Protein AF-A0A2T2UNP4-F1 (afdb_monomer)

Structure (mmCIF, N/CA/C/O backbone):
data_AF-A0A2T2UNP4-F1
#
_entry.id   AF-A0A2T2UNP4-F1
#
loop_
_atom_site.group_PDB
_atom_site.id
_atom_site.type_symbol
_atom_site.label_atom_id
_atom_site.label_alt_id
_atom_site.label_comp_id
_atom_site.label_asym_id
_atom_site.label_entity_id
_atom_site.label_seq_id
_atom_site.pdbx_PDB_ins_code
_atom_site.Cartn_x
_atom_site.Cartn_y
_atom_site.Cartn_z
_atom_site.occupancy
_atom_site.B_iso_or_equiv
_atom_site.auth_seq_id
_atom_site.auth_comp_id
_atom_site.auth_asym_id
_atom_site.auth_atom_id
_atom_site.pdbx_PDB_model_num
ATOM 1 N N . MET A 1 1 ? 15.983 29.398 -7.353 1.00 42.09 1 MET A N 1
ATOM 2 C CA . MET A 1 1 ? 15.233 28.258 -7.905 1.00 42.09 1 MET A CA 1
ATOM 3 C C . MET A 1 1 ? 13.898 28.289 -7.201 1.00 42.09 1 MET A C 1
ATOM 5 O O . MET A 1 1 ? 13.851 28.019 -6.011 1.00 42.09 1 MET A O 1
ATOM 9 N N . THR A 1 2 ? 12.898 28.862 -7.862 1.00 45.59 2 THR A N 1
ATOM 10 C CA . THR A 1 2 ? 11.524 28.945 -7.363 1.00 45.59 2 THR A CA 1
ATOM 11 C C . THR A 1 2 ? 10.971 27.531 -7.305 1.00 45.59 2 THR A C 1
ATOM 13 O O . THR A 1 2 ? 10.959 26.856 -8.325 1.00 45.59 2 THR A O 1
ATOM 16 N N . ASP A 1 3 ? 10.604 27.090 -6.110 1.00 56.38 3 ASP A N 1
ATOM 17 C CA . ASP A 1 3 ? 9.925 25.819 -5.860 1.00 56.38 3 ASP A CA 1
ATOM 18 C C . ASP A 1 3 ? 8.554 25.908 -6.557 1.00 56.38 3 ASP A C 1
ATOM 20 O O . ASP A 1 3 ? 7.680 26.643 -6.083 1.00 56.38 3 ASP A O 1
ATOM 24 N N . SER A 1 4 ? 8.401 25.304 -7.745 1.00 72.38 4 SER A N 1
ATOM 25 C CA . SER A 1 4 ? 7.122 25.340 -8.465 1.00 72.38 4 SER A CA 1
ATOM 26 C C . SER A 1 4 ? 6.120 24.463 -7.716 1.00 72.38 4 SER A C 1
ATOM 28 O O . SER A 1 4 ? 6.476 23.423 -7.162 1.00 72.38 4 SER A O 1
ATOM 30 N N . VAL A 1 5 ? 4.850 24.870 -7.658 1.00 78.50 5 VAL A N 1
ATOM 31 C CA . VAL A 1 5 ? 3.792 24.082 -6.996 1.00 78.50 5 VAL A CA 1
ATOM 32 C C . VAL A 1 5 ? 3.674 22.685 -7.622 1.00 78.50 5 VAL A C 1
ATOM 34 O O .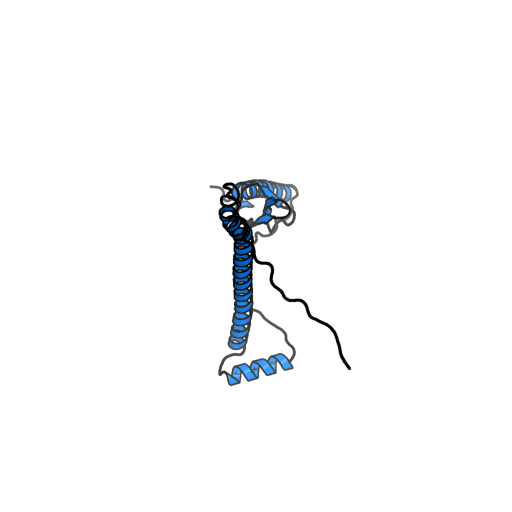 VAL A 1 5 ? 3.383 21.717 -6.910 1.00 78.50 5 VAL A O 1
ATOM 37 N N . ASP A 1 6 ? 3.983 22.597 -8.913 1.00 80.81 6 ASP A N 1
ATOM 38 C CA . ASP A 1 6 ? 3.915 21.420 -9.777 1.00 80.81 6 ASP A CA 1
ATOM 39 C C . ASP A 1 6 ? 4.920 20.335 -9.359 1.00 80.81 6 ASP A C 1
ATOM 41 O O . ASP A 1 6 ? 4.592 19.148 -9.364 1.00 80.81 6 ASP A O 1
ATOM 45 N N . ASP A 1 7 ? 6.105 20.731 -8.874 1.00 83.50 7 ASP A N 1
ATOM 46 C CA . ASP A 1 7 ? 7.200 19.820 -8.495 1.00 83.50 7 ASP A CA 1
ATOM 47 C C . ASP A 1 7 ? 6.833 18.898 -7.318 1.00 83.50 7 ASP A C 1
ATOM 49 O O . ASP A 1 7 ? 7.512 17.910 -7.024 1.00 83.50 7 ASP A O 1
ATOM 53 N N . ARG A 1 8 ? 5.740 19.210 -6.611 1.00 85.00 8 ARG A N 1
ATOM 54 C CA . ARG A 1 8 ? 5.248 18.419 -5.478 1.00 85.00 8 ARG A CA 1
ATOM 55 C C . ARG A 1 8 ? 4.388 17.232 -5.900 1.00 85.00 8 ARG A C 1
ATOM 57 O O . ARG A 1 8 ? 4.122 16.364 -5.061 1.00 85.00 8 ARG A O 1
ATOM 64 N N . TYR A 1 9 ? 3.933 17.180 -7.150 1.00 88.62 9 TYR A N 1
ATOM 65 C CA . TYR A 1 9 ? 3.091 16.099 -7.646 1.00 88.62 9 TYR A CA 1
ATOM 66 C C . TYR A 1 9 ? 3.921 14.938 -8.187 1.00 88.62 9 TYR A C 1
ATOM 68 O O . TYR A 1 9 ? 4.911 15.103 -8.890 1.00 88.62 9 TYR A O 1
ATOM 76 N N . SER A 1 10 ? 3.492 13.718 -7.868 1.00 89.38 10 SER A N 1
ATOM 77 C CA . SER A 1 10 ? 4.133 12.515 -8.394 1.00 89.38 10 SER A CA 1
ATOM 78 C C . SER A 1 10 ? 3.608 12.179 -9.789 1.00 89.38 10 SER A C 1
ATOM 80 O O . SER A 1 10 ? 2.398 12.118 -10.011 1.00 89.38 10 SER A O 1
ATOM 82 N N . ILE A 1 11 ? 4.529 11.883 -10.706 1.00 91.38 11 ILE A N 1
ATOM 83 C CA . ILE A 1 11 ? 4.230 11.335 -12.031 1.00 91.38 11 ILE A CA 1
ATOM 84 C C . ILE A 1 11 ? 4.652 9.868 -12.057 1.00 91.38 11 ILE A C 1
ATOM 86 O O . ILE A 1 11 ? 5.763 9.503 -11.667 1.00 91.38 11 ILE A O 1
ATOM 90 N N . ARG A 1 12 ? 3.745 9.004 -12.511 1.00 92.31 12 ARG A N 1
ATOM 91 C CA . ARG A 1 12 ? 4.013 7.587 -12.756 1.00 92.31 12 ARG A CA 1
ATOM 92 C C . ARG A 1 12 ? 4.169 7.368 -14.250 1.00 92.31 12 ARG A C 1
ATOM 94 O O . ARG A 1 12 ? 3.260 7.709 -14.997 1.00 92.31 12 ARG A O 1
ATOM 101 N N . VAL A 1 13 ? 5.268 6.730 -14.647 1.00 95.44 13 VAL A N 1
ATOM 102 C CA . VAL A 1 13 ? 5.526 6.324 -16.034 1.00 95.44 13 VAL A CA 1
ATOM 103 C C . VAL A 1 13 ? 5.523 4.802 -16.134 1.00 95.44 13 VAL A C 1
ATOM 105 O O . VAL A 1 13 ? 6.252 4.125 -15.404 1.00 95.44 13 VAL A O 1
ATOM 108 N N . GLU A 1 14 ? 4.720 4.264 -17.044 1.00 96.12 14 GLU A N 1
ATOM 109 C CA . GLU A 1 14 ? 4.570 2.830 -17.295 1.00 96.12 14 GLU A CA 1
ATOM 110 C C . GLU A 1 14 ? 4.531 2.529 -18.798 1.00 96.12 14 GLU A C 1
ATOM 112 O O . GLU A 1 14 ? 4.177 3.387 -19.599 1.00 96.12 14 GLU A O 1
ATOM 117 N N . TRP A 1 15 ? 4.940 1.324 -19.201 1.00 95.38 15 TRP A N 1
ATOM 118 C CA . TRP A 1 15 ? 4.803 0.879 -20.592 1.00 95.38 15 TRP A CA 1
ATOM 119 C C . TRP A 1 15 ? 3.361 0.431 -20.845 1.00 95.38 15 TRP A C 1
ATOM 121 O O . TRP A 1 15 ? 2.838 -0.385 -20.082 1.00 95.38 15 TRP A O 1
ATOM 131 N N . SER A 1 16 ? 2.727 0.945 -21.900 1.00 93.50 16 SER A N 1
ATOM 132 C CA . SER A 1 16 ? 1.398 0.516 -22.337 1.00 93.50 16 SER A CA 1
ATOM 133 C C . SER A 1 16 ? 1.524 -0.394 -23.552 1.00 93.50 16 SER A C 1
ATOM 135 O O . SER A 1 16 ? 1.773 0.073 -24.657 1.00 93.50 16 SER A O 1
ATOM 137 N N . GLU A 1 17 ? 1.277 -1.694 -23.370 1.00 93.88 17 GLU A N 1
ATOM 138 C CA . GLU A 1 17 ? 1.235 -2.653 -24.490 1.00 93.88 17 GLU A CA 1
ATOM 139 C C . GLU A 1 17 ? 0.107 -2.339 -25.485 1.00 93.88 17 GLU A C 1
ATOM 141 O O . GLU A 1 17 ? 0.177 -2.713 -26.648 1.00 93.88 17 GLU A O 1
ATOM 146 N N . ARG A 1 18 ? -0.960 -1.668 -25.032 1.00 92.31 18 ARG A N 1
ATOM 147 C CA . ARG A 1 18 ? -2.091 -1.291 -25.888 1.00 92.31 18 ARG A CA 1
ATOM 148 C C . A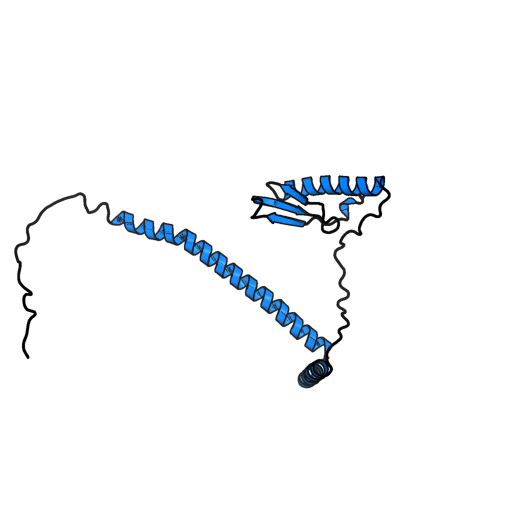RG A 1 18 ? -1.735 -0.149 -26.833 1.00 92.31 18 ARG A C 1
ATOM 150 O O . ARG A 1 18 ? -2.213 -0.136 -27.962 1.00 92.31 18 ARG A O 1
ATOM 157 N N . ASP A 1 19 ? -0.980 0.817 -26.323 1.00 90.44 19 ASP A N 1
ATOM 158 C CA . ASP A 1 19 ? -0.680 2.066 -27.022 1.00 90.44 19 ASP A CA 1
ATOM 159 C C . ASP A 1 19 ? 0.735 2.050 -27.631 1.00 90.44 19 ASP A C 1
ATOM 161 O O . ASP A 1 19 ? 1.137 3.031 -28.242 1.00 90.44 19 ASP A O 1
ATOM 165 N N . GLU A 1 20 ? 1.479 0.947 -27.450 1.00 95.38 20 GLU A N 1
ATOM 166 C CA . GLU A 1 20 ? 2.870 0.745 -27.889 1.00 95.38 20 GLU A CA 1
ATOM 167 C C . GLU A 1 20 ? 3.809 1.910 -27.511 1.00 95.38 20 GLU A C 1
ATOM 169 O O . GLU A 1 20 ? 4.760 2.222 -28.223 1.00 95.38 20 GLU A O 1
ATOM 174 N N . ALA A 1 21 ? 3.547 2.543 -26.363 1.00 95.12 21 ALA A N 1
ATOM 175 C CA . ALA A 1 21 ? 4.238 3.744 -25.901 1.00 95.12 21 ALA A CA 1
ATOM 176 C C . ALA A 1 21 ? 4.369 3.779 -24.370 1.00 95.12 21 ALA A C 1
ATOM 178 O O . ALA A 1 21 ? 3.647 3.093 -23.632 1.00 95.12 21 ALA A O 1
ATOM 179 N N . PHE A 1 22 ? 5.270 4.623 -23.863 1.00 97.00 22 PHE A N 1
ATOM 180 C CA . PHE A 1 22 ? 5.295 4.957 -22.442 1.00 97.00 22 PHE A CA 1
ATOM 181 C C . PHE A 1 22 ? 4.151 5.906 -22.125 1.00 97.00 22 PHE A C 1
ATOM 183 O O . PHE A 1 22 ? 4.031 6.965 -22.726 1.00 97.00 22 PHE A O 1
ATOM 190 N N . LYS A 1 23 ? 3.339 5.541 -21.1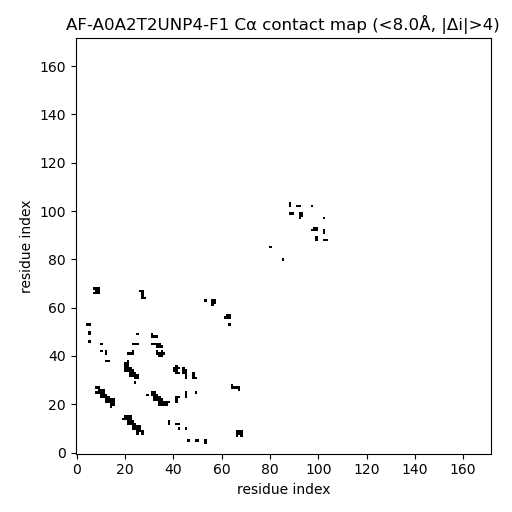38 1.00 96.44 23 LYS A N 1
ATOM 191 C CA . LYS A 1 23 ? 2.267 6.366 -20.600 1.00 96.44 23 LYS A CA 1
ATOM 192 C C . LYS A 1 23 ? 2.711 6.976 -19.280 1.00 96.44 23 LYS A C 1
ATOM 194 O O . LYS A 1 23 ? 3.066 6.260 -18.343 1.00 96.44 23 LYS A O 1
ATOM 199 N N . ALA A 1 24 ? 2.641 8.293 -19.192 1.00 96.44 24 ALA A N 1
ATOM 200 C CA . ALA A 1 24 ? 2.813 9.043 -17.964 1.00 96.44 24 ALA A CA 1
ATOM 201 C C . ALA A 1 24 ? 1.451 9.507 -17.435 1.00 96.44 24 ALA A C 1
ATOM 203 O O . ALA A 1 24 ? 0.566 9.880 -18.203 1.00 96.44 24 ALA A O 1
ATOM 204 N N . SER A 1 25 ? 1.256 9.458 -16.119 1.00 93.75 25 SER A N 1
ATOM 205 C CA . SER A 1 25 ? 0.030 9.924 -15.463 1.00 93.75 25 SER A CA 1
ATOM 206 C C . SER A 1 25 ? 0.321 10.526 -14.095 1.00 93.75 25 SER A C 1
ATOM 208 O O . SER A 1 25 ? 1.266 10.115 -13.413 1.00 93.75 25 SER A O 1
ATOM 210 N N . CYS A 1 26 ? -0.518 11.470 -13.670 1.00 91.38 26 CYS A N 1
ATOM 211 C CA . CYS A 1 26 ? -0.463 12.038 -12.328 1.00 91.38 26 CYS A CA 1
ATOM 212 C C . CYS A 1 26 ? -1.651 11.528 -11.498 1.00 91.38 26 CYS A C 1
ATOM 214 O O . CYS A 1 26 ? -2.793 11.861 -11.800 1.00 91.38 26 CYS A O 1
ATOM 216 N N . PRO A 1 27 ? -1.446 10.756 -10.415 1.00 87.88 27 PRO A N 1
ATOM 217 C CA . PRO A 1 27 ? -2.556 10.250 -9.606 1.00 87.88 27 PRO A CA 1
ATOM 218 C C . PRO A 1 27 ? -3.428 11.326 -8.945 1.00 87.88 27 PRO A C 1
ATOM 220 O O . PRO A 1 27 ? -4.549 11.013 -8.549 1.00 87.88 27 PRO A O 1
ATOM 223 N N . ALA A 1 28 ? -2.904 12.544 -8.763 1.00 88.50 28 ALA A N 1
ATOM 224 C CA . ALA A 1 28 ? -3.665 13.675 -8.228 1.00 88.50 28 ALA A CA 1
ATOM 225 C C . ALA A 1 28 ? -4.607 14.294 -9.274 1.00 88.50 28 ALA A C 1
ATOM 227 O O . ALA A 1 28 ? -5.633 14.854 -8.904 1.00 88.50 28 ALA A O 1
ATOM 228 N N . PHE A 1 29 ? -4.303 14.111 -10.562 1.00 89.50 29 PHE A N 1
ATOM 229 C CA . PHE A 1 29 ? -5.096 14.583 -11.692 1.00 89.50 29 PHE A CA 1
ATOM 230 C C . PHE A 1 29 ? -5.475 13.385 -12.573 1.00 89.50 29 PHE A C 1
ATOM 232 O O . PHE A 1 29 ? -4.784 13.094 -13.547 1.00 89.50 29 PHE A O 1
ATOM 239 N N . PRO A 1 30 ? -6.570 12.659 -12.268 1.00 82.06 30 PRO A N 1
ATOM 240 C CA . PRO A 1 30 ? -6.957 11.460 -13.018 1.00 82.06 30 PRO A CA 1
ATOM 241 C C . PRO A 1 30 ? -7.176 11.681 -14.525 1.00 82.06 30 PRO A C 1
ATOM 243 O O . PRO A 1 30 ? -7.138 10.715 -15.284 1.00 82.06 30 PRO A O 1
ATOM 246 N N . GLY A 1 31 ? -7.416 12.927 -14.951 1.00 85.12 31 GLY A N 1
ATOM 247 C CA . GLY A 1 31 ? -7.522 13.322 -16.359 1.00 85.12 31 GLY A CA 1
ATOM 248 C C . GLY A 1 31 ? -6.183 13.586 -17.058 1.00 85.12 31 GLY A C 1
ATOM 249 O O . GLY A 1 31 ? -6.161 13.689 -18.280 1.00 85.12 31 GLY A O 1
ATOM 250 N N . LEU A 1 32 ? -5.073 13.665 -16.318 1.00 91.31 32 LEU A N 1
ATOM 251 C CA . LEU A 1 32 ? -3.746 13.913 -16.868 1.00 91.31 32 LEU A CA 1
ATOM 252 C C . LEU A 1 32 ? -3.110 12.599 -17.316 1.00 91.31 32 LEU A C 1
ATOM 254 O O . LEU A 1 32 ? -2.733 11.741 -16.506 1.00 91.31 32 LEU A O 1
ATOM 258 N N . SER A 1 33 ? -2.939 12.474 -18.626 1.00 92.00 33 SER A N 1
ATOM 259 C CA . SER A 1 33 ? -2.130 11.427 -19.233 1.00 92.00 33 SER A CA 1
ATOM 260 C C . SER A 1 33 ? -1.349 11.969 -20.415 1.00 92.00 33 SER A C 1
ATOM 262 O O . SER A 1 33 ? -1.930 12.631 -21.271 1.00 92.00 33 SER A O 1
ATOM 264 N N . ALA A 1 34 ? -0.074 11.618 -20.484 1.00 95.50 34 ALA A N 1
ATOM 265 C CA . ALA A 1 34 ? 0.796 11.915 -21.609 1.00 95.50 34 ALA A CA 1
ATOM 266 C C . ALA A 1 34 ? 1.455 10.632 -22.118 1.00 95.50 34 ALA A C 1
ATOM 268 O O . ALA A 1 34 ? 1.531 9.634 -21.393 1.00 95.50 34 ALA A O 1
ATOM 269 N N . PHE A 1 35 ? 1.918 10.659 -23.363 1.00 96.19 35 PHE A N 1
ATOM 270 C CA . PHE A 1 35 ? 2.574 9.528 -24.007 1.00 96.19 35 PHE A CA 1
ATOM 271 C C . PHE A 1 35 ? 3.913 9.956 -24.594 1.00 96.19 35 PHE A C 1
ATOM 273 O O . PHE A 1 35 ? 4.087 11.116 -24.945 1.00 96.19 35 PHE A O 1
ATOM 280 N N . GLY A 1 36 ? 4.841 9.014 -24.707 1.00 95.44 36 GLY A N 1
ATOM 281 C CA . GLY A 1 36 ? 6.109 9.217 -25.396 1.00 95.44 36 GLY A CA 1
ATOM 282 C C . GLY A 1 36 ? 6.728 7.893 -25.817 1.00 95.44 36 GLY A C 1
ATOM 283 O O . GLY A 1 36 ? 6.472 6.849 -25.206 1.00 95.44 36 GLY A O 1
ATOM 284 N N . ASP A 1 37 ? 7.581 7.937 -26.833 1.00 94.88 37 ASP A N 1
ATOM 285 C CA . ASP A 1 37 ? 8.323 6.773 -27.322 1.00 94.88 37 ASP A CA 1
ATOM 286 C C . ASP A 1 37 ? 9.398 6.351 -26.312 1.00 94.88 37 ASP A C 1
ATOM 288 O O . ASP A 1 37 ? 9.836 5.198 -26.253 1.00 94.88 37 ASP A O 1
ATOM 292 N N . THR A 1 38 ? 9.804 7.287 -25.450 1.00 96.69 38 THR A N 1
ATOM 293 C CA . THR A 1 38 ? 10.714 7.037 -24.335 1.00 96.69 38 THR A CA 1
ATOM 294 C C . THR A 1 38 ? 10.107 7.433 -22.993 1.00 96.69 38 THR A C 1
ATOM 296 O O . THR A 1 38 ? 9.215 8.272 -22.892 1.00 96.69 38 THR A O 1
ATOM 299 N N . ARG A 1 39 ? 10.652 6.864 -21.909 1.00 95.19 39 ARG A N 1
ATOM 300 C CA . ARG A 1 39 ? 10.286 7.257 -20.536 1.00 95.19 39 ARG A CA 1
ATOM 301 C C . ARG A 1 39 ? 10.493 8.749 -20.275 1.00 95.19 39 ARG A C 1
ATOM 303 O O . ARG A 1 39 ? 9.730 9.326 -19.511 1.00 95.19 39 ARG A O 1
ATOM 310 N N . GLY A 1 40 ? 11.560 9.321 -20.839 1.00 95.69 40 GLY A N 1
ATOM 311 C CA . GLY A 1 40 ? 11.911 10.729 -20.651 1.00 95.69 40 GLY A CA 1
ATOM 312 C C . GLY A 1 40 ? 10.920 11.647 -21.352 1.00 95.69 40 GLY A C 1
ATOM 313 O O . GLY A 1 40 ? 10.417 12.570 -20.731 1.00 95.69 40 GLY A O 1
ATOM 314 N N . GLU A 1 41 ? 10.574 11.316 -22.591 1.00 95.81 41 GLU A N 1
ATOM 315 C CA . GLU A 1 41 ? 9.587 12.052 -23.382 1.00 95.81 41 GLU A CA 1
ATOM 316 C C . GLU A 1 41 ? 8.199 12.023 -22.736 1.00 95.81 41 GLU A C 1
ATOM 318 O O . GLU A 1 41 ? 7.613 13.070 -22.492 1.00 95.81 41 GLU A O 1
ATOM 323 N N . ALA A 1 42 ? 7.712 10.845 -22.330 1.00 96.25 42 ALA A N 1
ATOM 324 C CA . ALA A 1 42 ? 6.425 10.746 -21.641 1.00 96.25 42 ALA A CA 1
ATOM 325 C C . ALA A 1 42 ? 6.394 11.574 -20.342 1.00 96.25 42 ALA A C 1
ATOM 327 O O . ALA A 1 42 ? 5.364 12.141 -19.983 1.00 96.25 42 ALA A O 1
ATOM 328 N N . LEU A 1 43 ? 7.520 11.636 -19.620 1.00 95.38 43 LEU A N 1
ATOM 329 C CA . LEU A 1 43 ? 7.652 12.442 -18.409 1.00 95.38 43 LEU A CA 1
ATOM 330 C C . LEU A 1 43 ? 7.659 13.945 -18.717 1.00 95.38 43 LEU A C 1
ATOM 332 O O . LEU A 1 43 ? 7.012 14.701 -18.000 1.00 95.38 43 LEU A O 1
ATOM 336 N N . GLU A 1 44 ? 8.384 14.373 -19.747 1.00 95.50 44 GLU A N 1
ATOM 337 C CA . GLU A 1 44 ? 8.441 15.771 -20.183 1.00 95.50 44 GLU A CA 1
ATOM 338 C C . GLU A 1 44 ? 7.052 16.272 -20.590 1.00 95.50 44 GLU A C 1
ATOM 340 O O . GLU A 1 44 ? 6.571 17.257 -20.032 1.00 95.50 44 GLU A O 1
ATOM 345 N N . GLU A 1 45 ? 6.353 15.513 -21.433 1.00 95.94 45 GLU A N 1
ATOM 346 C CA . GLU A 1 45 ? 4.982 15.818 -21.851 1.00 95.94 45 GLU A CA 1
ATOM 347 C C . GLU A 1 45 ? 4.004 15.845 -20.664 1.00 95.94 45 GLU A C 1
ATOM 349 O O . GLU A 1 45 ? 3.128 16.707 -20.579 1.00 95.94 45 GLU A O 1
ATOM 354 N N . ALA A 1 46 ? 4.167 14.944 -19.689 1.00 95.06 46 ALA A N 1
ATOM 355 C CA . ALA A 1 46 ? 3.348 14.959 -18.479 1.00 95.06 46 ALA A CA 1
ATOM 356 C C . ALA A 1 46 ? 3.616 16.171 -17.580 1.00 95.06 46 ALA A C 1
ATOM 358 O O . ALA A 1 46 ? 2.676 16.655 -16.954 1.00 95.06 46 ALA A O 1
ATOM 359 N N . ASN A 1 47 ? 4.857 16.658 -17.503 1.00 93.94 47 ASN A N 1
ATOM 360 C CA . ASN A 1 47 ? 5.178 17.874 -16.752 1.00 93.94 47 ASN A CA 1
ATOM 361 C C . ASN A 1 47 ? 4.545 19.104 -17.405 1.00 93.94 47 ASN A C 1
ATOM 363 O O . ASN A 1 47 ? 3.959 19.920 -16.704 1.00 93.94 47 ASN A O 1
ATOM 367 N N . VAL A 1 48 ? 4.593 19.204 -18.738 1.00 94.06 48 VAL A N 1
ATOM 368 C CA . VAL A 1 48 ? 3.921 20.289 -19.471 1.00 94.06 48 VAL A CA 1
ATOM 369 C C . VAL A 1 48 ? 2.415 20.254 -19.215 1.00 94.06 48 VAL A C 1
ATOM 371 O O . VAL A 1 48 ? 1.827 21.268 -18.843 1.00 94.06 48 VAL A O 1
ATOM 374 N N . ALA A 1 49 ? 1.790 19.080 -19.348 1.00 93.75 49 ALA A N 1
ATOM 375 C CA . ALA A 1 49 ? 0.370 18.918 -19.055 1.00 93.75 49 ALA A CA 1
ATOM 376 C C . ALA A 1 49 ? 0.033 19.261 -17.594 1.00 93.75 49 ALA A C 1
ATOM 378 O O . ALA A 1 49 ? -1.013 19.842 -17.327 1.00 93.75 49 ALA A O 1
ATOM 379 N N . LEU A 1 50 ? 0.911 18.926 -16.645 1.00 93.44 50 LEU A N 1
ATOM 380 C CA . LEU A 1 50 ? 0.712 19.225 -15.229 1.00 93.44 50 LEU A CA 1
ATOM 381 C C . LEU A 1 50 ? 0.717 20.727 -14.963 1.00 93.44 50 LEU A C 1
ATOM 383 O O . LEU A 1 50 ? -0.175 21.200 -14.265 1.00 93.44 50 LEU A O 1
ATOM 387 N N . SER A 1 51 ? 1.670 21.463 -15.536 1.00 92.31 51 SER A N 1
ATOM 388 C CA . SER A 1 51 ? 1.721 22.918 -15.393 1.00 92.31 51 SER A CA 1
ATOM 389 C C . SER A 1 51 ? 0.466 23.583 -15.947 1.00 92.31 51 SER A C 1
ATOM 391 O O . SER A 1 51 ? -0.111 24.423 -15.267 1.00 92.31 51 SER A O 1
ATOM 393 N N . LEU A 1 52 ? -0.030 23.135 -17.106 1.00 91.50 52 LEU A N 1
ATOM 394 C CA . LEU A 1 52 ? -1.285 23.642 -17.673 1.00 91.50 52 LEU A CA 1
ATOM 395 C C . LEU A 1 52 ? -2.486 23.372 -16.757 1.00 91.50 52 LEU A C 1
ATOM 397 O O . LEU A 1 52 ? -3.275 24.268 -16.497 1.00 91.50 52 LEU A O 1
ATOM 401 N N . PHE A 1 53 ? -2.601 22.160 -16.207 1.00 90.88 53 PHE A N 1
ATOM 402 C CA . PHE A 1 53 ? -3.670 21.844 -15.255 1.00 90.88 53 PHE A CA 1
ATOM 403 C C . PHE A 1 53 ? -3.583 22.699 -13.986 1.00 90.88 53 PHE A C 1
ATOM 405 O O . PHE A 1 53 ? -4.608 23.116 -13.456 1.00 90.88 53 PHE A O 1
ATOM 412 N N . VAL A 1 54 ? -2.379 22.943 -13.464 1.00 90.44 54 VAL A N 1
ATOM 413 C CA . VAL A 1 54 ? -2.210 23.786 -12.275 1.00 90.44 54 VAL A CA 1
ATOM 414 C C . VAL A 1 54 ? -2.567 25.238 -12.585 1.00 90.44 54 VAL A C 1
ATOM 416 O O . VAL A 1 54 ? -3.249 25.866 -11.776 1.00 90.44 54 VAL A O 1
ATOM 419 N N . GLU A 1 55 ? -2.151 25.755 -13.740 1.00 91.00 55 GLU A N 1
ATOM 420 C CA . GLU A 1 55 ? -2.526 27.087 -14.220 1.00 91.00 55 GLU A CA 1
ATOM 421 C C . GLU A 1 55 ? -4.049 27.221 -14.349 1.00 91.00 55 GLU A C 1
ATOM 423 O O . GLU A 1 55 ? -4.612 28.120 -13.726 1.00 91.00 5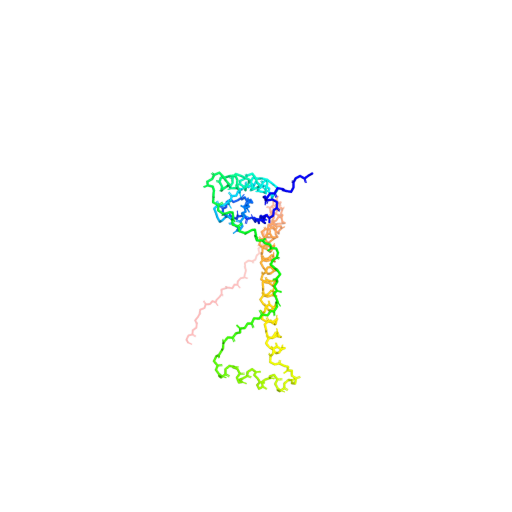5 GLU A O 1
ATOM 428 N N . ASP A 1 56 ? -4.722 26.282 -15.023 1.00 90.38 56 ASP A N 1
ATOM 429 C CA . ASP A 1 56 ? -6.183 26.280 -15.196 1.00 90.38 56 ASP A CA 1
ATOM 430 C C . ASP A 1 56 ? -6.921 26.331 -13.844 1.00 90.38 56 ASP A C 1
ATOM 432 O O . ASP A 1 56 ? -7.797 27.170 -13.635 1.00 90.38 56 ASP A O 1
ATOM 436 N N . TYR A 1 57 ? -6.529 25.492 -12.875 1.00 90.19 57 TYR A N 1
ATOM 437 C CA . TYR A 1 57 ? -7.128 25.496 -11.531 1.00 90.19 57 TYR A CA 1
ATOM 438 C C . TYR A 1 57 ? -6.942 26.841 -10.816 1.00 90.19 57 TYR A C 1
ATOM 440 O O . TYR A 1 57 ? -7.857 27.336 -10.156 1.00 90.19 57 TYR A O 1
ATOM 448 N N . LEU A 1 58 ? -5.753 27.441 -10.932 1.00 88.81 58 LEU A N 1
ATOM 449 C CA . LEU A 1 58 ? -5.461 28.734 -10.317 1.00 88.81 58 LEU A CA 1
ATOM 450 C C . LEU A 1 58 ? -6.233 29.879 -10.989 1.00 88.81 58 LEU A C 1
ATOM 452 O O . LEU A 1 58 ? -6.639 30.813 -10.294 1.00 88.81 58 LEU A O 1
ATOM 456 N N . GLU A 1 59 ? -6.446 29.815 -12.306 1.00 91.88 59 GLU A N 1
ATOM 457 C CA . GLU A 1 59 ? -7.228 30.798 -13.064 1.00 91.88 59 GLU A CA 1
ATOM 458 C C . GLU A 1 59 ? -8.728 30.709 -12.766 1.00 91.88 59 GLU A C 1
ATOM 460 O O . GLU A 1 59 ? -9.387 31.739 -12.599 1.00 91.88 59 GLU A O 1
ATOM 465 N N . GLU A 1 60 ? -9.265 29.494 -12.643 1.00 90.25 60 GLU A N 1
ATOM 466 C CA . GLU A 1 60 ? -10.673 29.255 -12.304 1.00 90.25 60 GLU A CA 1
ATOM 467 C C . GLU A 1 60 ? -10.976 29.503 -10.813 1.00 90.25 60 GLU A C 1
ATOM 469 O O . GLU A 1 60 ? -12.136 29.668 -10.425 1.00 90.25 60 GLU A O 1
ATOM 474 N N . GLY A 1 61 ? -9.935 29.625 -9.982 1.00 87.69 61 GLY A N 1
ATOM 475 C CA . GLY A 1 61 ? -10.051 29.811 -8.534 1.00 87.69 61 GLY A CA 1
ATOM 476 C C . GLY A 1 61 ? -10.415 28.527 -7.790 1.00 87.69 61 GLY A C 1
ATOM 477 O O . GLY A 1 61 ? -10.888 28.594 -6.651 1.00 87.69 61 GLY A O 1
ATOM 478 N N . ASP A 1 62 ? -10.193 27.379 -8.425 1.00 87.31 62 ASP A N 1
ATOM 479 C CA . ASP A 1 62 ? -10.440 26.060 -7.870 1.00 87.31 62 ASP A CA 1
ATOM 480 C C . ASP A 1 62 ? -9.319 25.637 -6.910 1.00 87.31 62 ASP A C 1
ATOM 482 O O . ASP A 1 62 ? -8.147 26.009 -7.029 1.00 87.31 62 ASP A O 1
ATOM 486 N N . GLU A 1 63 ? -9.676 24.818 -5.920 1.00 86.44 63 GLU A N 1
ATOM 487 C CA . GLU A 1 63 ? -8.696 24.248 -5.000 1.00 86.44 63 GLU A CA 1
ATOM 488 C C . GLU A 1 63 ? -7.882 23.153 -5.700 1.00 86.44 63 GLU A C 1
ATOM 490 O O . GLU A 1 63 ? -8.420 22.145 -6.164 1.00 86.44 63 GLU A O 1
ATOM 495 N N . LEU A 1 64 ? -6.558 23.327 -5.729 1.00 88.25 64 LEU A N 1
ATOM 496 C CA . LEU A 1 64 ? -5.645 22.308 -6.236 1.00 88.25 64 LEU A CA 1
ATOM 497 C C . LEU A 1 64 ? -5.750 21.015 -5.406 1.00 88.25 64 LEU A C 1
ATOM 499 O O . LEU A 1 64 ? -5.708 21.076 -4.171 1.00 88.25 64 LEU A O 1
ATOM 503 N N . PRO A 1 65 ? -5.824 19.833 -6.049 1.00 86.50 65 PRO A N 1
ATOM 504 C CA . PRO A 1 65 ? -5.852 18.566 -5.332 1.00 86.50 65 PRO A CA 1
ATOM 505 C C . PRO A 1 65 ? -4.562 18.378 -4.531 1.00 86.50 65 PRO A C 1
ATOM 507 O O . PRO A 1 65 ? -3.477 18.724 -4.985 1.00 86.50 65 PRO A O 1
ATOM 510 N N . GLU A 1 66 ? -4.637 17.790 -3.338 1.00 84.06 66 GLU A N 1
ATOM 511 C CA . GLU A 1 66 ? -3.420 17.577 -2.554 1.00 84.06 66 GLU A CA 1
ATOM 512 C C . GLU A 1 66 ? -2.437 16.649 -3.297 1.00 84.06 66 GLU A C 1
ATOM 514 O O . GLU A 1 66 ? -2.816 15.543 -3.712 1.00 84.06 66 GLU A O 1
ATOM 519 N N . PRO A 1 67 ? -1.152 17.036 -3.433 1.00 83.88 67 PRO A N 1
ATOM 520 C CA . PRO A 1 67 ? -0.162 16.161 -4.027 1.00 83.88 67 PRO A CA 1
ATOM 521 C C . PRO A 1 67 ? -0.074 14.852 -3.250 1.00 83.88 67 PRO A C 1
ATOM 523 O O . PRO A 1 67 ? 0.008 14.847 -2.016 1.00 83.88 67 PRO A O 1
ATOM 526 N N . ARG A 1 68 ? -0.026 13.720 -3.963 1.00 69.81 68 ARG A N 1
ATOM 527 C CA . ARG A 1 68 ? 0.287 12.434 -3.334 1.00 69.81 68 ARG A CA 1
ATOM 528 C C . ARG A 1 68 ? 1.721 12.468 -2.815 1.00 69.81 68 ARG A C 1
ATOM 530 O O . ARG A 1 68 ? 2.658 12.148 -3.544 1.00 69.81 68 ARG A O 1
ATOM 537 N N . ARG A 1 69 ? 1.872 12.837 -1.543 1.00 62.06 69 ARG A N 1
ATOM 538 C CA . ARG A 1 69 ? 3.115 12.680 -0.788 1.00 62.06 69 ARG A CA 1
ATOM 539 C C . ARG A 1 69 ? 3.468 11.196 -0.716 1.00 62.06 69 ARG A C 1
ATOM 541 O O . ARG A 1 69 ? 2.583 10.340 -0.795 1.00 62.06 69 ARG A O 1
ATOM 548 N N . ALA A 1 70 ? 4.748 10.890 -0.512 1.00 58.91 70 ALA A N 1
ATOM 549 C CA . ALA A 1 70 ? 5.129 9.596 0.036 1.00 58.91 70 ALA A CA 1
ATOM 550 C C . ALA A 1 70 ? 4.361 9.437 1.355 1.00 58.91 70 ALA A C 1
ATOM 552 O O . ALA A 1 70 ? 4.662 10.108 2.338 1.00 58.91 70 ALA A O 1
ATOM 553 N N . THR A 1 71 ? 3.275 8.668 1.332 1.00 57.31 71 THR A N 1
ATOM 554 C CA . THR A 1 71 ? 2.392 8.524 2.484 1.00 57.31 71 THR A CA 1
ATOM 555 C C . THR A 1 71 ? 3.196 7.919 3.619 1.00 57.31 71 THR A C 1
ATOM 557 O O . THR A 1 71 ? 3.634 6.772 3.530 1.00 57.31 71 THR A O 1
ATOM 560 N N . GLU A 1 72 ? 3.390 8.686 4.686 1.00 64.75 72 GLU A N 1
ATOM 561 C CA . GLU A 1 72 ? 3.845 8.139 5.953 1.00 64.75 72 GLU A CA 1
ATOM 562 C C . GLU A 1 72 ? 2.722 7.249 6.492 1.00 64.75 72 GLU A C 1
ATOM 564 O O . GLU A 1 72 ? 1.631 7.710 6.831 1.00 64.75 72 GLU A O 1
ATOM 569 N N . TYR A 1 73 ? 2.953 5.939 6.506 1.00 78.69 73 TYR A N 1
ATOM 570 C CA . TYR A 1 73 ? 1.998 4.993 7.065 1.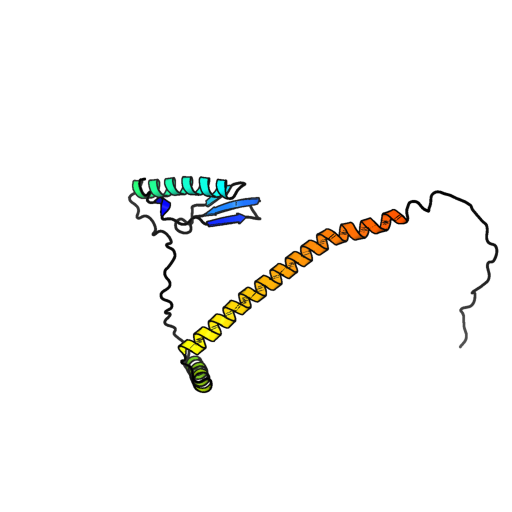00 78.69 73 TYR A CA 1
ATOM 571 C C . TYR A 1 73 ? 2.216 4.907 8.572 1.00 78.69 73 TYR A C 1
ATOM 573 O O . TYR A 1 73 ? 3.305 4.563 9.025 1.00 78.69 73 TYR A O 1
ATOM 581 N N . SER A 1 74 ? 1.166 5.143 9.360 1.00 84.94 74 SER A N 1
ATOM 582 C CA . SER A 1 74 ? 1.238 5.079 10.829 1.00 84.94 74 SER A CA 1
ATOM 583 C C . SER A 1 74 ? 1.587 3.686 11.374 1.00 84.94 74 SER A C 1
ATOM 585 O O . SER A 1 74 ? 1.873 3.542 12.560 1.00 84.94 74 SER A O 1
ATOM 587 N N . GLY A 1 75 ? 1.494 2.641 10.542 1.00 88.12 75 GLY A N 1
ATOM 588 C CA . GLY A 1 75 ? 1.635 1.241 10.954 1.00 88.12 75 GLY A CA 1
ATOM 589 C C . GLY A 1 75 ? 0.495 0.746 11.851 1.00 88.12 75 GLY A C 1
ATOM 590 O O . GLY A 1 75 ? 0.533 -0.387 12.326 1.00 88.12 75 GLY A O 1
ATOM 591 N N . GLN A 1 76 ? -0.526 1.574 12.087 1.00 89.75 76 GLN A N 1
ATOM 592 C CA . GLN A 1 76 ? -1.644 1.268 12.968 1.00 89.75 76 GLN A CA 1
ATOM 593 C C . GLN A 1 76 ? -2.919 1.077 12.158 1.00 89.75 76 GLN A C 1
ATOM 595 O O . GLN A 1 76 ? -3.253 1.860 11.272 1.00 89.75 76 GLN A O 1
ATOM 600 N N . THR A 1 77 ? -3.670 0.029 12.473 1.00 89.75 77 THR A N 1
ATOM 601 C CA . THR A 1 77 ? -4.965 -0.229 11.844 1.00 89.75 77 THR A CA 1
ATOM 602 C C . THR A 1 77 ? -5.927 -0.778 12.884 1.00 89.75 77 THR A C 1
ATOM 604 O O . THR A 1 77 ? -5.649 -1.778 13.544 1.00 89.75 77 THR A O 1
ATOM 607 N N . ARG A 1 78 ? -7.085 -0.125 13.035 1.00 92.81 78 ARG A N 1
ATOM 608 C CA . ARG A 1 78 ? -8.158 -0.595 13.914 1.00 92.81 78 ARG A CA 1
ATOM 609 C C . ARG A 1 78 ? -9.135 -1.436 13.104 1.00 92.81 78 ARG A C 1
ATOM 611 O O . ARG A 1 78 ? -9.819 -0.918 12.228 1.00 92.81 78 ARG A O 1
ATOM 618 N N . LEU A 1 79 ? -9.230 -2.719 13.432 1.00 92.00 79 LEU A N 1
ATOM 619 C CA . LEU A 1 79 ? -10.111 -3.657 12.743 1.00 92.00 79 LEU A CA 1
ATOM 620 C C . LEU A 1 79 ? -11.309 -4.043 13.610 1.00 92.00 79 LEU A C 1
ATOM 622 O O . LEU A 1 79 ? -11.232 -4.089 14.838 1.00 92.00 79 LEU A O 1
ATOM 626 N N . ARG A 1 80 ? -12.428 -4.342 12.947 1.00 96.06 80 ARG A N 1
ATOM 627 C CA . ARG A 1 80 ? -13.577 -5.034 13.539 1.00 96.06 80 ARG A CA 1
ATOM 628 C C . ARG A 1 80 ? -13.634 -6.437 12.954 1.00 96.06 80 ARG A C 1
ATOM 630 O O . ARG A 1 80 ? -13.416 -6.611 11.760 1.00 96.06 80 ARG A O 1
ATOM 637 N N . MET A 1 81 ? -13.951 -7.422 13.786 1.00 96.19 81 MET A N 1
ATOM 638 C CA . MET A 1 81 ? -14.085 -8.812 13.359 1.00 96.19 81 MET A CA 1
ATOM 639 C C . MET A 1 81 ? -15.160 -9.544 14.170 1.00 96.19 81 MET A C 1
ATOM 641 O O . MET A 1 81 ? -15.480 -9.115 15.284 1.00 96.19 81 MET A O 1
ATOM 645 N N . PRO A 1 82 ? -15.731 -10.637 13.633 1.00 98.50 82 PRO A N 1
ATOM 646 C CA . PRO A 1 82 ? -16.621 -11.505 14.393 1.00 98.50 82 PRO A CA 1
ATOM 647 C C . PRO A 1 82 ? -15.956 -12.030 15.671 1.00 98.50 82 PRO A C 1
ATOM 649 O O . PRO A 1 82 ? -14.757 -12.309 15.685 1.00 98.50 82 PRO A O 1
ATOM 652 N N . LYS A 1 83 ? -16.751 -12.238 16.730 1.00 98.19 83 LYS A N 1
ATOM 653 C CA . LYS A 1 83 ? -16.252 -12.734 18.027 1.00 98.19 83 LYS A CA 1
ATOM 654 C C . LYS A 1 83 ? -15.494 -14.058 17.908 1.00 98.19 83 LYS A C 1
ATOM 656 O O . LYS A 1 83 ? -14.491 -14.236 18.587 1.00 98.19 83 LYS A O 1
ATOM 661 N N . TRP A 1 84 ? -15.957 -14.956 17.037 1.00 98.56 84 TRP A N 1
ATOM 662 C CA . TRP A 1 84 ? -15.322 -16.258 16.828 1.00 98.56 84 TRP A CA 1
ATOM 663 C C . TRP A 1 84 ? -13.900 -16.121 16.268 1.00 98.56 84 TRP A C 1
ATOM 665 O O . TRP A 1 84 ? -13.009 -16.843 16.700 1.00 98.56 84 TRP A O 1
ATOM 675 N N . LEU A 1 85 ? -13.671 -15.173 15.349 1.00 97.81 85 LEU A N 1
ATOM 676 C CA . LEU A 1 85 ? -12.361 -14.976 14.726 1.00 97.81 85 LEU A CA 1
ATOM 677 C C . LEU A 1 85 ? -11.386 -14.364 15.726 1.00 97.81 85 LEU A C 1
ATOM 679 O O . LEU A 1 85 ? -10.244 -14.798 15.818 1.00 97.81 85 LEU A O 1
ATOM 683 N N . HIS A 1 86 ? -11.864 -13.398 16.512 1.00 98.19 86 HIS A N 1
ATOM 684 C CA . HIS A 1 86 ? -11.082 -12.844 17.609 1.00 98.19 86 HIS A CA 1
ATOM 685 C C . HIS A 1 86 ? -10.668 -13.940 18.599 1.00 98.19 86 HIS A C 1
ATOM 687 O O . HIS A 1 86 ? -9.490 -14.047 18.908 1.00 98.19 86 HIS A O 1
ATOM 693 N N . ALA A 1 87 ? -11.610 -14.774 19.058 1.00 98.25 87 ALA A N 1
ATOM 694 C CA . ALA A 1 87 ? -11.321 -15.861 19.995 1.00 98.25 87 ALA A CA 1
ATOM 695 C C . ALA A 1 87 ? -10.278 -16.840 19.436 1.00 98.25 87 ALA A C 1
ATOM 697 O O . ALA A 1 87 ? -9.265 -17.084 20.082 1.00 98.25 87 ALA A O 1
ATOM 698 N N . ALA A 1 88 ? -10.473 -17.312 18.201 1.00 98.25 88 ALA A N 1
ATOM 699 C CA . ALA A 1 88 ? -9.545 -18.237 17.558 1.00 98.25 88 ALA A CA 1
ATOM 700 C C . ALA A 1 88 ? -8.119 -17.667 17.441 1.00 98.25 88 ALA A C 1
ATOM 702 O O . ALA A 1 88 ? -7.148 -18.379 17.692 1.00 98.25 88 ALA A O 1
ATOM 703 N N . LEU A 1 89 ? -7.981 -16.384 17.079 1.00 97.81 89 LEU A N 1
ATOM 704 C CA . LEU A 1 89 ? -6.675 -15.728 16.980 1.00 97.81 89 LEU A CA 1
ATOM 705 C C . LEU A 1 89 ? -6.053 -15.450 18.356 1.00 97.81 89 LEU A C 1
ATOM 707 O O . LEU A 1 89 ? -4.842 -15.580 18.501 1.00 97.81 89 LEU A O 1
ATOM 711 N N . SER A 1 90 ? -6.853 -15.080 19.359 1.00 98.19 90 SER A N 1
ATOM 712 C CA . SER A 1 90 ? -6.376 -14.867 20.731 1.00 98.19 90 SER A CA 1
ATOM 713 C C . SER A 1 90 ? -5.835 -16.155 21.344 1.00 98.19 90 SER A C 1
ATOM 715 O O . SER A 1 90 ? -4.718 -16.153 21.848 1.00 98.19 90 SER A O 1
ATOM 717 N N . GLU A 1 91 ? -6.575 -17.259 21.234 1.00 98.25 91 GLU A N 1
ATOM 718 C CA . GLU A 1 91 ? -6.132 -18.564 21.737 1.00 98.25 91 GLU A CA 1
ATOM 719 C C . GLU A 1 91 ? -4.853 -19.044 21.041 1.00 98.25 91 GLU A C 1
ATOM 721 O O . GLU A 1 91 ? -3.979 -19.633 21.671 1.00 98.25 91 GLU A O 1
ATOM 726 N N . GLU A 1 92 ? -4.720 -18.802 19.733 1.00 98.06 92 GLU A N 1
ATOM 727 C CA . GLU A 1 92 ? -3.494 -19.137 19.005 1.00 98.06 92 GLU A CA 1
ATOM 728 C C . GLU A 1 92 ? -2.309 -18.274 19.450 1.00 98.06 92 GLU A C 1
ATOM 730 O O . GLU A 1 92 ? -1.196 -18.779 19.573 1.00 98.06 92 GLU A O 1
ATOM 735 N N . A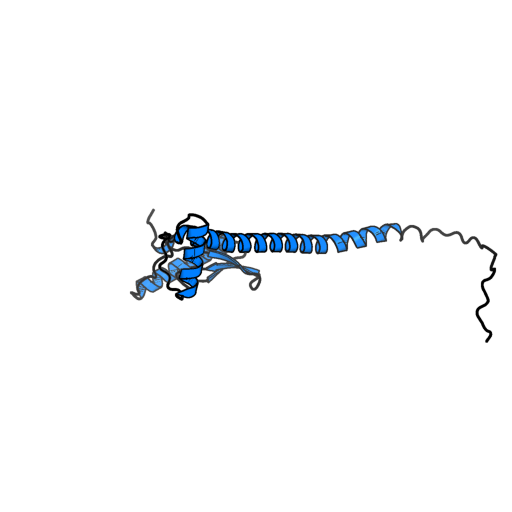LA A 1 93 ? -2.538 -16.990 19.728 1.00 98.06 93 ALA A N 1
ATOM 736 C CA . ALA A 1 93 ? -1.495 -16.090 20.205 1.00 98.06 93 ALA A CA 1
ATOM 737 C C . ALA A 1 93 ? -0.998 -16.516 21.596 1.00 98.06 93 ALA A C 1
ATOM 739 O O . ALA A 1 93 ? 0.208 -16.578 21.820 1.00 98.06 93 ALA A O 1
ATOM 740 N N . GLU A 1 94 ? -1.918 -16.905 22.484 1.00 98.12 94 GLU A N 1
ATOM 741 C CA . GLU A 1 94 ? -1.600 -17.476 23.797 1.00 98.12 94 GLU A CA 1
ATOM 742 C C . GLU A 1 94 ? -0.820 -18.792 23.680 1.00 98.12 94 GLU A C 1
ATOM 744 O O . GLU A 1 94 ? 0.192 -18.960 24.355 1.00 98.12 94 GLU A O 1
ATOM 749 N N . ARG A 1 95 ? -1.228 -19.709 22.786 1.00 98.00 95 ARG A N 1
ATOM 750 C CA . ARG A 1 95 ? -0.492 -20.966 22.532 1.00 98.00 95 ARG A CA 1
ATOM 751 C C . ARG A 1 95 ? 0.952 -20.731 22.092 1.00 98.00 95 ARG A C 1
ATOM 753 O O . ARG A 1 95 ? 1.819 -21.540 22.414 1.00 98.00 95 ARG A O 1
ATOM 760 N N . GLN A 1 96 ? 1.189 -19.668 21.328 1.00 96.81 96 GLN A N 1
ATOM 761 C CA . GLN A 1 96 ? 2.512 -19.297 20.829 1.00 96.81 96 GLN A CA 1
ATOM 762 C C . GLN A 1 96 ? 3.280 -18.357 21.771 1.00 96.81 96 GLN A C 1
ATOM 764 O O . GLN A 1 96 ? 4.402 -17.984 21.441 1.00 96.81 96 GLN A O 1
ATOM 769 N N . ASP A 1 97 ? 2.699 -17.981 22.916 1.00 96.81 97 ASP A N 1
ATOM 770 C CA . ASP A 1 97 ? 3.256 -17.011 23.868 1.00 96.81 97 ASP A CA 1
ATOM 771 C C . ASP A 1 97 ? 3.622 -15.660 23.215 1.00 96.81 97 ASP A C 1
ATOM 773 O O . ASP A 1 97 ? 4.682 -15.073 23.436 1.00 96.81 97 ASP A O 1
ATOM 777 N N . VAL A 1 98 ? 2.734 -15.152 22.352 1.00 97.62 98 VAL A N 1
ATOM 778 C CA . VAL A 1 98 ? 2.881 -13.855 21.675 1.00 97.62 98 VAL A CA 1
ATOM 779 C C . VAL A 1 98 ? 1.620 -13.007 21.811 1.00 97.62 98 VAL A C 1
ATOM 781 O O . VAL A 1 98 ? 0.522 -13.494 22.061 1.00 97.62 98 VAL A O 1
ATOM 784 N N . SER A 1 99 ? 1.745 -11.695 21.594 1.00 97.19 99 SER A N 1
ATOM 785 C CA . SER A 1 99 ? 0.561 -10.833 21.521 1.00 97.19 99 SER A CA 1
ATOM 786 C C . SER A 1 99 ? -0.275 -11.128 20.270 1.00 97.19 99 SER A C 1
ATOM 788 O O . SER A 1 99 ? 0.266 -11.430 19.203 1.00 97.19 99 SER A O 1
ATOM 790 N N . LEU A 1 100 ? -1.593 -10.925 20.364 1.00 96.06 100 LEU A N 1
ATOM 791 C CA . LEU A 1 100 ? -2.504 -11.013 19.217 1.00 96.06 100 LEU A CA 1
ATOM 792 C C . LEU A 1 100 ? -2.032 -10.144 18.038 1.00 96.06 100 LEU A C 1
ATOM 794 O O . LEU A 1 100 ? -2.084 -10.581 16.892 1.00 96.06 100 LEU A O 1
ATOM 798 N N . ASN A 1 101 ? -1.513 -8.941 18.312 1.00 95.62 101 ASN A N 1
ATOM 799 C CA . ASN A 1 101 ? -0.975 -8.064 17.272 1.00 95.62 101 ASN A CA 1
ATOM 800 C C . ASN A 1 101 ? 0.234 -8.693 16.561 1.00 95.62 101 ASN A C 1
ATOM 802 O O . ASN A 1 101 ? 0.287 -8.688 15.337 1.00 95.62 101 ASN A O 1
ATOM 806 N N . MET A 1 102 ? 1.177 -9.276 17.309 1.00 95.06 102 MET A N 1
ATOM 807 C CA . MET A 1 102 ? 2.345 -9.950 16.728 1.00 95.06 102 MET A CA 1
ATOM 808 C C . MET A 1 102 ? 1.930 -11.150 15.868 1.00 95.06 102 MET A C 1
ATOM 810 O O . MET A 1 102 ? 2.421 -11.307 14.749 1.00 95.06 102 MET A O 1
ATOM 814 N N . LEU A 1 103 ? 0.985 -11.962 16.352 1.00 96.81 103 LEU A N 1
ATOM 815 C CA . LEU A 1 103 ? 0.444 -13.079 15.580 1.00 96.81 103 LEU A CA 1
ATOM 816 C C . LEU A 1 103 ? -0.208 -12.590 14.277 1.00 96.81 103 LEU A C 1
ATOM 818 O O . LEU A 1 103 ? 0.072 -13.117 13.203 1.00 96.81 103 LEU A O 1
ATOM 822 N N . MET A 1 104 ? -1.040 -11.549 14.350 1.00 95.50 104 MET A N 1
ATOM 823 C CA . MET A 1 104 ? -1.691 -10.973 13.172 1.00 95.50 104 MET A CA 1
ATOM 824 C C . MET A 1 104 ? -0.674 -10.417 12.173 1.00 95.50 104 MET A C 1
ATOM 826 O O . MET A 1 104 ? -0.780 -10.696 10.980 1.00 95.50 104 MET A O 1
ATOM 830 N N . VAL A 1 105 ? 0.333 -9.676 12.641 1.00 94.69 105 VAL A N 1
ATOM 831 C CA . VAL A 1 105 ? 1.406 -9.145 11.789 1.00 94.69 105 VAL A CA 1
ATOM 832 C C . VAL A 1 105 ? 2.173 -10.279 11.109 1.00 94.69 105 VAL A C 1
ATOM 834 O O . VAL A 1 105 ? 2.422 -10.193 9.908 1.00 94.69 105 VAL A O 1
ATOM 837 N N . SER A 1 106 ? 2.494 -11.366 11.819 1.00 93.44 106 SER A N 1
ATOM 838 C CA . SER A 1 106 ? 3.214 -12.503 11.231 1.00 93.44 106 SER A CA 1
ATOM 839 C C . SER A 1 106 ? 2.398 -13.206 10.139 1.00 93.44 106 SER A C 1
ATOM 841 O O . SER A 1 106 ? 2.929 -13.526 9.071 1.00 93.44 106 SER A O 1
ATOM 843 N N . PHE A 1 107 ? 1.088 -13.379 10.346 1.00 94.25 107 PHE A N 1
ATOM 844 C CA . PHE A 1 107 ? 0.189 -13.927 9.333 1.00 94.25 107 PHE A CA 1
ATOM 845 C C . PHE A 1 107 ? 0.087 -13.019 8.110 1.00 94.25 107 PHE A C 1
ATOM 847 O O . PHE A 1 107 ? 0.199 -13.508 6.985 1.00 94.25 107 PHE A O 1
ATOM 854 N N . LEU A 1 108 ? -0.073 -11.709 8.310 1.00 93.06 108 LEU A N 1
ATOM 855 C CA . LEU A 1 108 ? -0.139 -10.739 7.217 1.00 93.06 108 LEU A CA 1
ATOM 856 C C . LEU A 1 108 ? 1.169 -10.704 6.419 1.00 93.06 108 LEU A C 1
ATOM 858 O O . LEU A 1 108 ? 1.137 -10.806 5.193 1.00 93.06 108 LEU A O 1
ATOM 862 N N . ALA A 1 109 ? 2.317 -10.654 7.099 1.00 89.75 109 ALA A N 1
ATOM 863 C CA . ALA A 1 109 ? 3.633 -10.681 6.464 1.00 89.75 109 ALA A CA 1
ATOM 864 C C . ALA A 1 109 ? 3.834 -11.960 5.638 1.00 89.75 109 ALA A C 1
ATOM 866 O O . ALA A 1 109 ? 4.273 -11.899 4.489 1.00 89.75 109 ALA A O 1
ATOM 867 N N . ARG A 1 110 ? 3.436 -13.119 6.181 1.00 88.06 110 ARG A N 1
ATOM 868 C CA . ARG A 1 110 ? 3.510 -14.400 5.469 1.00 88.06 110 ARG A CA 1
ATOM 869 C C . ARG A 1 110 ? 2.620 -14.431 4.227 1.00 88.06 110 ARG A C 1
ATOM 871 O O . ARG A 1 110 ? 3.023 -15.009 3.222 1.00 88.06 110 ARG A O 1
ATOM 878 N N . GLN A 1 111 ? 1.415 -13.864 4.282 1.00 86.06 111 GLN A N 1
ATOM 879 C CA . GLN A 1 111 ? 0.516 -13.849 3.123 1.00 86.06 111 GLN A CA 1
ATOM 880 C C . GLN A 1 111 ? 1.018 -12.921 2.016 1.00 86.06 111 GLN A C 1
ATOM 882 O O . GLN A 1 111 ? 1.034 -13.323 0.855 1.00 86.06 111 GLN A O 1
ATOM 887 N N . ILE A 1 112 ? 1.503 -11.726 2.367 1.00 82.75 112 ILE A N 1
ATOM 888 C CA . ILE A 1 112 ? 2.090 -10.796 1.391 1.00 82.75 112 ILE A CA 1
ATOM 889 C C . ILE A 1 112 ? 3.359 -11.397 0.765 1.00 82.75 112 ILE A C 1
ATOM 891 O O . ILE A 1 112 ? 3.531 -11.329 -0.450 1.00 82.75 112 ILE A O 1
ATOM 895 N N . GLY A 1 113 ? 4.217 -12.043 1.564 1.00 74.88 113 GLY A N 1
ATOM 896 C CA . GLY A 1 113 ? 5.428 -12.706 1.067 1.00 74.88 113 GLY A CA 1
ATOM 897 C C . GLY A 1 113 ? 5.139 -13.834 0.069 1.00 74.88 113 GLY A C 1
ATOM 898 O O . GLY A 1 113 ? 5.757 -13.888 -0.992 1.00 74.88 113 GLY A O 1
ATOM 899 N N . LYS A 1 114 ? 4.141 -14.687 0.348 1.00 70.94 114 LYS A N 1
ATOM 900 C CA . LYS A 1 114 ? 3.716 -15.758 -0.575 1.00 70.94 114 LYS A CA 1
ATOM 901 C C . LYS A 1 114 ? 3.216 -15.229 -1.917 1.00 70.94 114 LYS A C 1
ATOM 903 O O . LYS A 1 114 ? 3.445 -15.864 -2.943 1.00 70.94 114 LYS A O 1
ATOM 908 N N . GLU A 1 115 ? 2.509 -14.102 -1.913 1.00 63.44 115 GLU A N 1
ATOM 909 C CA . GLU A 1 115 ? 2.031 -13.473 -3.146 1.00 63.44 115 GLU A CA 1
ATOM 910 C C . GLU A 1 115 ? 3.209 -12.985 -3.999 1.00 63.44 115 GLU A C 1
ATOM 912 O O . GLU A 1 115 ? 3.264 -13.262 -5.194 1.00 63.44 115 GLU A O 1
ATOM 917 N N . GLN A 1 116 ? 4.206 -12.354 -3.372 1.00 59.53 116 GLN A N 1
ATOM 918 C CA . GLN A 1 116 ? 5.413 -11.888 -4.060 1.00 59.53 116 GLN A CA 1
ATOM 919 C C . GLN A 1 116 ? 6.258 -13.037 -4.627 1.00 59.53 116 GLN A C 1
ATOM 921 O O . GLN A 1 116 ? 6.751 -12.944 -5.750 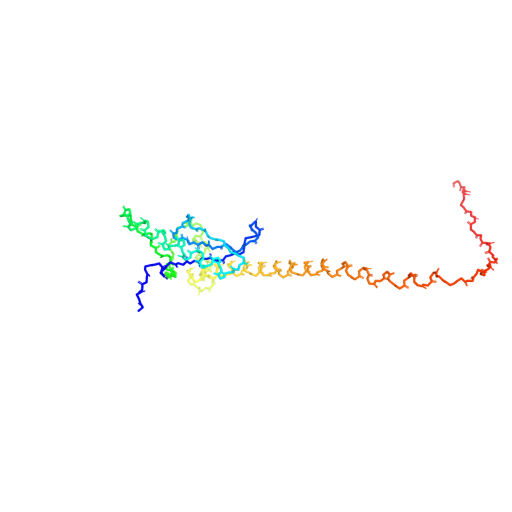1.00 59.53 116 GLN A O 1
ATOM 926 N N . GLU A 1 117 ? 6.420 -14.130 -3.879 1.00 66.06 117 GLU A N 1
ATOM 927 C CA . GLU A 1 117 ? 7.132 -15.325 -4.350 1.00 66.06 117 GLU A CA 1
ATOM 928 C C . GLU A 1 117 ? 6.403 -16.002 -5.512 1.00 66.06 117 GLU A C 1
ATOM 930 O O . GLU A 1 117 ? 7.040 -16.380 -6.496 1.00 66.06 117 GLU A O 1
ATOM 935 N N . ARG A 1 118 ? 5.068 -16.114 -5.442 1.00 65.38 118 ARG A N 1
ATOM 936 C CA . ARG A 1 118 ? 4.266 -16.700 -6.524 1.00 65.38 118 ARG A CA 1
ATOM 937 C C . ARG A 1 118 ? 4.384 -15.885 -7.809 1.00 65.38 118 ARG A C 1
ATOM 939 O O . ARG A 1 118 ? 4.562 -16.484 -8.869 1.00 65.38 118 ARG A O 1
ATOM 946 N N . SER A 1 119 ? 4.346 -14.556 -7.719 1.00 63.06 119 SER A N 1
ATOM 947 C CA . SER A 1 119 ? 4.562 -13.681 -8.876 1.00 63.06 119 SER A CA 1
ATOM 948 C C . SER A 1 119 ? 5.961 -13.866 -9.457 1.00 63.06 119 SER A C 1
ATOM 950 O O . SER A 1 119 ? 6.074 -14.179 -10.632 1.00 63.06 119 SER A O 1
ATOM 952 N N . ARG A 1 120 ? 7.017 -13.851 -8.630 1.00 69.00 120 ARG A N 1
ATOM 953 C CA . ARG A 1 120 ? 8.397 -14.075 -9.106 1.00 69.00 120 ARG A CA 1
ATOM 954 C C . ARG A 1 120 ? 8.592 -15.424 -9.793 1.00 69.00 120 ARG A C 1
ATOM 956 O O . ARG A 1 120 ? 9.259 -15.493 -10.818 1.00 69.00 120 ARG A O 1
ATOM 963 N N . ILE A 1 121 ? 8.039 -16.503 -9.235 1.00 73.94 121 ILE A N 1
ATOM 964 C CA . ILE A 1 121 ? 8.110 -17.831 -9.863 1.00 73.94 121 ILE A CA 1
ATOM 965 C C . ILE A 1 121 ? 7.358 -17.820 -11.195 1.00 73.94 121 ILE A C 1
ATOM 967 O O . ILE A 1 121 ? 7.849 -18.375 -12.174 1.00 73.94 121 ILE A O 1
ATOM 971 N N . THR A 1 122 ? 6.192 -17.176 -11.242 1.00 71.62 122 THR A N 1
ATOM 972 C CA . THR A 1 122 ? 5.407 -17.042 -12.475 1.00 71.62 122 THR A CA 1
ATOM 973 C C . THR A 1 122 ? 6.181 -16.258 -13.534 1.00 71.62 122 THR A C 1
ATOM 975 O O . THR A 1 122 ? 6.249 -16.712 -14.672 1.00 71.62 122 THR A O 1
ATOM 978 N N . ASP A 1 123 ? 6.839 -15.165 -13.154 1.00 77.06 123 ASP A N 1
ATOM 979 C CA . ASP A 1 123 ? 7.665 -14.345 -14.043 1.00 77.06 123 ASP A CA 1
ATOM 980 C C . ASP A 1 123 ? 8.858 -15.144 -14.586 1.00 77.06 123 ASP A C 1
ATOM 982 O O . ASP A 1 123 ? 9.075 -15.191 -15.793 1.00 77.06 123 ASP A O 1
ATOM 986 N N . ILE A 1 124 ? 9.574 -15.876 -13.721 1.00 81.62 124 ILE A N 1
ATOM 987 C CA . ILE A 1 124 ? 10.685 -16.754 -14.129 1.00 81.62 124 ILE A CA 1
ATOM 988 C C . ILE A 1 124 ? 10.199 -17.844 -15.092 1.00 81.62 124 ILE A C 1
ATOM 990 O O . ILE A 1 124 ? 10.860 -18.131 -16.092 1.00 81.62 124 ILE A O 1
ATOM 994 N N . LEU A 1 125 ? 9.051 -18.468 -14.814 1.00 81.44 125 LEU A N 1
ATOM 995 C CA . LEU A 1 125 ? 8.473 -19.489 -15.689 1.00 81.44 125 LEU A CA 1
ATOM 996 C C . LEU A 1 125 ? 8.015 -18.897 -17.024 1.00 81.44 125 LEU A C 1
ATOM 998 O O . LEU A 1 125 ? 8.202 -19.531 -18.064 1.00 81.44 125 LEU A O 1
ATOM 1002 N N . MET A 1 126 ? 7.452 -17.691 -17.022 1.00 78.62 126 MET A N 1
ATOM 1003 C CA . MET A 1 126 ? 7.092 -16.966 -18.239 1.00 78.62 126 MET A CA 1
ATOM 1004 C C . MET A 1 126 ? 8.330 -16.616 -19.066 1.00 78.62 126 MET A C 1
ATOM 1006 O O . MET A 1 126 ? 8.334 -16.862 -20.271 1.00 78.62 126 MET A O 1
ATOM 1010 N N . ASP A 1 127 ? 9.397 -16.126 -18.440 1.00 81.00 127 ASP A N 1
ATOM 1011 C CA . ASP A 1 127 ? 10.662 -15.807 -19.106 1.00 81.00 127 ASP A CA 1
ATOM 1012 C C . ASP A 1 127 ? 11.348 -17.053 -19.660 1.00 81.00 127 ASP A C 1
ATOM 1014 O O . ASP A 1 127 ? 11.857 -17.047 -20.784 1.00 81.00 127 ASP A O 1
ATOM 1018 N N . PHE A 1 128 ? 11.326 -18.158 -18.914 1.00 82.69 128 PHE A N 1
ATOM 1019 C CA . PHE A 1 128 ? 11.798 -19.446 -19.406 1.00 82.69 128 PHE A CA 1
ATOM 1020 C C . PHE A 1 128 ? 10.973 -19.913 -20.609 1.00 82.69 128 PHE A C 1
ATOM 1022 O O . PHE A 1 128 ? 11.540 -20.279 -21.635 1.00 82.69 128 PHE A O 1
ATOM 1029 N N . THR A 1 129 ? 9.644 -19.838 -20.526 1.00 74.94 129 THR A N 1
ATOM 1030 C CA . THR A 1 129 ? 8.740 -20.247 -21.611 1.00 74.94 129 THR A CA 1
ATOM 1031 C C . THR A 1 129 ? 8.972 -19.414 -22.872 1.00 74.94 129 THR A C 1
ATOM 1033 O O . THR A 1 129 ? 9.124 -19.978 -23.956 1.00 74.94 129 THR A O 1
ATOM 1036 N N . LYS A 1 130 ? 9.101 -18.087 -22.737 1.00 75.19 130 LYS A N 1
ATOM 1037 C CA . LYS A 1 130 ? 9.455 -17.176 -23.838 1.00 75.19 130 LYS A CA 1
ATOM 1038 C C . LYS A 1 130 ? 10.820 -17.518 -24.438 1.00 75.19 130 LYS A C 1
ATOM 1040 O O . LYS A 1 130 ? 10.970 -17.565 -25.658 1.00 75.19 130 LYS A O 1
ATOM 1045 N N . ASN A 1 131 ? 11.818 -17.799 -23.600 1.00 76.44 131 ASN A N 1
ATOM 1046 C CA . ASN A 1 131 ? 13.150 -18.183 -24.066 1.00 76.44 131 ASN A CA 1
ATOM 1047 C C . ASN A 1 131 ? 13.144 -19.520 -24.816 1.00 76.44 131 ASN A C 1
ATOM 1049 O O . ASN A 1 131 ? 13.750 -19.622 -25.879 1.00 76.44 131 ASN A O 1
ATOM 1053 N N . VAL A 1 132 ? 12.428 -20.524 -24.314 1.00 77.94 132 VAL A N 1
ATOM 1054 C CA . VAL A 1 132 ? 12.286 -21.828 -24.972 1.00 77.94 132 VAL A CA 1
ATOM 1055 C C . VAL A 1 132 ? 11.564 -21.689 -26.314 1.00 77.94 132 VAL A C 1
ATOM 1057 O O . VAL A 1 132 ? 12.041 -22.221 -27.315 1.00 77.94 132 VAL A O 1
ATOM 1060 N N . GLN A 1 133 ? 10.479 -20.912 -26.375 1.00 69.00 133 GLN A N 1
ATOM 1061 C CA . GLN A 1 133 ? 9.773 -20.607 -27.626 1.00 69.00 133 GLN A CA 1
ATOM 1062 C C . GLN A 1 133 ? 10.651 -19.872 -28.647 1.00 69.00 133 GLN A C 1
ATOM 1064 O O . GLN A 1 133 ? 10.466 -20.054 -29.845 1.00 69.00 133 GLN A O 1
ATOM 1069 N N . ARG A 1 134 ? 11.625 -19.074 -28.197 1.00 70.69 134 ARG A N 1
ATOM 1070 C CA . ARG A 1 134 ? 12.584 -18.386 -29.072 1.00 70.69 134 ARG A CA 1
ATOM 1071 C C . ARG A 1 134 ? 13.682 -19.312 -29.605 1.00 70.69 134 ARG A C 1
ATOM 1073 O O . ARG A 1 134 ? 14.103 -19.160 -30.748 1.00 70.69 134 ARG A O 1
ATOM 1080 N N . VAL A 1 135 ? 14.161 -20.251 -28.788 1.00 70.44 135 VAL A N 1
ATOM 1081 C CA . VAL A 1 135 ? 15.319 -21.106 -29.114 1.00 70.44 135 VAL A CA 1
ATOM 1082 C C . VAL A 1 135 ? 14.917 -22.381 -29.861 1.00 70.44 135 VAL A C 1
ATOM 1084 O O . VAL A 1 135 ? 15.635 -22.809 -30.764 1.00 70.44 135 VAL A O 1
ATOM 1087 N N . LEU A 1 136 ? 13.765 -22.981 -29.550 1.00 60.31 136 LEU A N 1
ATOM 1088 C CA . LEU A 1 136 ? 13.325 -24.221 -30.202 1.00 60.31 136 LEU A CA 1
ATOM 1089 C C . LEU A 1 136 ? 13.153 -24.109 -31.731 1.00 60.31 136 LEU A C 1
ATOM 1091 O O . LEU A 1 136 ? 13.620 -25.014 -32.420 1.00 60.31 136 LEU A O 1
ATOM 1095 N N . PRO A 1 137 ? 12.601 -23.022 -32.307 1.00 58.56 137 PRO A N 1
ATOM 1096 C CA . PRO A 1 137 ? 12.540 -22.863 -33.762 1.00 58.56 137 PRO A CA 1
ATOM 1097 C C . PRO A 1 137 ? 13.926 -22.826 -34.422 1.00 58.56 137 PRO A C 1
ATOM 1099 O O . PRO A 1 137 ? 14.081 -23.239 -35.567 1.00 58.56 137 PRO A O 1
ATOM 1102 N N . GLN A 1 138 ? 14.952 -22.353 -33.706 1.00 56.91 138 GLN A N 1
ATOM 1103 C CA . GLN A 1 138 ? 16.328 -22.295 -34.209 1.00 56.91 138 GLN A CA 1
ATOM 1104 C C . GLN A 1 138 ? 17.040 -23.648 -34.097 1.00 56.91 138 GLN A C 1
ATOM 1106 O O . GLN A 1 138 ? 17.811 -24.010 -34.981 1.00 56.91 138 GLN A O 1
ATOM 1111 N N . ALA A 1 139 ? 16.754 -24.417 -33.044 1.00 53.19 139 ALA A N 1
ATOM 1112 C CA . ALA A 1 139 ? 17.327 -25.745 -32.837 1.00 53.19 139 ALA A CA 1
ATOM 1113 C C . ALA A 1 139 ? 16.746 -26.803 -33.791 1.00 53.19 139 ALA A C 1
ATOM 1115 O O . ALA A 1 139 ? 17.487 -27.663 -34.260 1.00 53.19 139 ALA A O 1
ATOM 1116 N N . VAL A 1 140 ? 15.451 -26.714 -34.126 1.00 51.84 140 VAL A N 1
ATOM 1117 C CA . VAL A 1 140 ? 14.816 -27.611 -35.111 1.00 51.84 140 VAL A CA 1
ATOM 1118 C C . VAL A 1 140 ? 15.383 -27.361 -36.516 1.00 51.84 140 VAL A C 1
ATOM 1120 O O . VAL A 1 140 ? 15.729 -28.309 -37.211 1.00 51.84 140 VAL A O 1
ATOM 1123 N N . ASN A 1 141 ? 15.623 -26.100 -36.892 1.00 49.38 141 ASN A N 1
ATOM 1124 C CA . ASN A 1 141 ? 16.215 -25.756 -38.192 1.00 49.38 141 ASN A CA 1
ATOM 1125 C C . ASN A 1 141 ? 17.728 -26.046 -38.301 1.00 49.38 141 ASN A C 1
ATOM 1127 O O . ASN A 1 141 ? 18.258 -26.138 -39.408 1.00 49.38 141 ASN A O 1
ATOM 1131 N N . ALA A 1 142 ? 18.442 -26.195 -37.179 1.00 51.31 142 ALA A N 1
ATOM 1132 C CA . ALA A 1 142 ? 19.877 -26.488 -37.178 1.00 51.31 142 ALA A CA 1
ATOM 1133 C C . ALA A 1 142 ? 20.205 -27.962 -37.495 1.00 51.31 142 ALA A C 1
ATOM 1135 O O . ALA A 1 142 ? 21.321 -28.247 -37.927 1.00 51.31 142 ALA A O 1
ATOM 1136 N N . GLN A 1 143 ? 19.260 -28.895 -37.314 1.00 44.78 143 GLN A N 1
ATOM 1137 C CA . GLN A 1 143 ? 19.476 -30.322 -37.608 1.00 44.78 143 GLN A CA 1
ATOM 1138 C C . GLN A 1 143 ? 19.100 -30.735 -39.045 1.00 44.78 143 GLN A C 1
ATOM 1140 O O . GLN A 1 143 ? 19.632 -31.729 -39.544 1.00 44.78 143 GLN A O 1
ATOM 1145 N N . ASP A 1 144 ? 18.289 -29.946 -39.759 1.00 44.44 144 ASP A N 1
ATOM 1146 C CA . ASP A 1 144 ? 17.901 -30.242 -41.151 1.00 44.44 144 ASP A CA 1
ATOM 1147 C C . ASP A 1 144 ? 19.001 -29.935 -42.194 1.00 44.44 144 ASP A C 1
ATOM 1149 O O . ASP A 1 144 ? 18.973 -30.453 -43.315 1.00 44.44 144 ASP A O 1
ATOM 1153 N N . SER A 1 145 ? 20.031 -29.152 -41.845 1.00 45.66 145 SER A N 1
ATOM 1154 C CA . SER A 1 145 ? 21.096 -28.780 -42.799 1.00 45.66 145 SER A CA 1
ATOM 1155 C C . SER A 1 145 ? 22.158 -29.863 -43.040 1.00 45.66 145 SER A C 1
ATOM 1157 O O . SER A 1 145 ? 22.926 -29.753 -43.993 1.00 45.66 145 SER A O 1
ATOM 1159 N N . THR A 1 146 ? 22.194 -30.939 -42.247 1.00 43.03 146 THR A N 1
ATOM 1160 C CA . THR A 1 146 ? 23.139 -32.057 -42.451 1.00 43.03 146 THR A CA 1
ATOM 1161 C C . THR A 1 146 ? 22.627 -33.154 -43.391 1.00 43.03 146 THR A C 1
ATOM 1163 O O . THR A 1 146 ? 23.436 -33.915 -43.914 1.00 43.03 146 THR A O 1
ATOM 1166 N N . TYR A 1 147 ? 21.320 -33.223 -43.677 1.00 38.31 147 TYR A N 1
ATOM 1167 C CA . TYR A 1 147 ? 20.755 -34.276 -44.537 1.00 38.31 147 TYR A CA 1
ATOM 1168 C C . TYR A 1 147 ? 20.625 -33.890 -46.019 1.00 38.31 147 TYR A C 1
ATOM 1170 O O . TYR A 1 147 ? 20.525 -34.770 -46.870 1.00 38.31 147 TYR A O 1
ATOM 1178 N N . THR A 1 148 ? 20.703 -32.601 -46.366 1.00 42.28 148 THR A N 1
ATOM 1179 C CA . THR A 1 148 ? 20.461 -32.154 -47.754 1.00 42.28 148 THR A CA 1
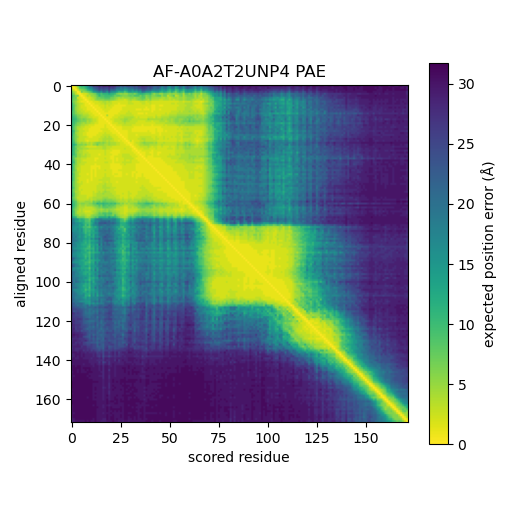ATOM 1180 C C . THR A 1 148 ? 21.710 -32.205 -48.655 1.00 42.28 148 THR A C 1
ATOM 1182 O O . THR A 1 148 ? 21.576 -32.229 -49.874 1.00 42.28 148 THR A O 1
ATOM 1185 N N . GLN A 1 149 ? 22.931 -32.305 -48.107 1.00 43.59 149 GLN A N 1
ATOM 1186 C CA . GLN A 1 149 ? 24.159 -32.408 -48.924 1.00 43.59 149 GLN A CA 1
ATOM 1187 C C . GLN A 1 149 ? 24.623 -33.842 -49.233 1.00 43.59 149 GLN A C 1
ATOM 1189 O O . GLN A 1 149 ? 25.487 -34.019 -50.086 1.00 43.59 149 GLN A O 1
ATOM 1194 N N . ALA A 1 150 ? 24.043 -34.875 -48.612 1.00 41.06 150 ALA A N 1
ATOM 1195 C CA . ALA A 1 150 ? 24.408 -36.269 -48.900 1.00 41.06 150 ALA A CA 1
ATOM 1196 C C . ALA A 1 150 ? 23.608 -36.898 -50.064 1.00 41.06 150 ALA A C 1
ATOM 1198 O O . ALA A 1 150 ? 23.919 -38.007 -50.489 1.00 41.06 150 ALA A O 1
ATOM 1199 N N . ALA A 1 151 ? 22.590 -36.209 -50.597 1.00 42.38 151 ALA A N 1
ATOM 1200 C CA . ALA A 1 151 ? 21.679 -36.747 -51.616 1.00 42.38 151 ALA A CA 1
ATOM 1201 C C . ALA A 1 151 ? 22.000 -36.316 -53.065 1.00 42.38 151 ALA A C 1
ATOM 1203 O O . ALA A 1 151 ? 21.195 -36.556 -53.963 1.00 42.38 151 ALA A O 1
ATOM 1204 N N . SER A 1 152 ? 23.154 -35.685 -53.321 1.00 46.53 152 SER A N 1
ATOM 1205 C CA . SER A 1 152 ? 23.535 -35.168 -54.650 1.00 46.53 152 SER A CA 1
ATOM 1206 C C . SER A 1 152 ? 24.857 -35.724 -55.204 1.00 46.53 152 SER A C 1
ATOM 1208 O O . SER A 1 152 ? 25.533 -35.062 -55.988 1.00 46.53 152 SER A O 1
ATOM 1210 N N . GLY A 1 153 ? 25.217 -36.961 -54.854 1.00 37.09 153 GLY A N 1
ATOM 1211 C CA . GLY A 1 153 ? 26.340 -37.683 -55.461 1.00 37.09 153 GLY A CA 1
ATOM 1212 C C . GLY A 1 153 ? 25.997 -39.158 -55.612 1.00 37.09 153 GLY A C 1
ATOM 1213 O O . GLY A 1 153 ? 26.035 -39.901 -54.639 1.00 37.09 153 GLY A O 1
ATOM 1214 N N . GLY A 1 154 ? 25.571 -39.559 -56.808 1.00 36.53 154 GLY A N 1
ATOM 1215 C CA . GLY A 1 154 ? 25.085 -40.908 -57.076 1.00 36.53 154 GLY A CA 1
ATOM 1216 C C . GLY A 1 154 ? 26.175 -41.977 -57.125 1.00 36.53 154 GLY A C 1
ATOM 1217 O O . GLY A 1 154 ? 27.291 -41.712 -57.548 1.00 36.53 154 GLY A O 1
ATOM 1218 N N . GLU A 1 155 ? 25.779 -43.205 -56.799 1.00 33.19 155 GLU A N 1
ATOM 1219 C CA . GLU A 1 155 ? 26.076 -44.396 -57.597 1.00 33.19 155 GLU A CA 1
ATOM 1220 C C . GLU A 1 155 ? 25.023 -45.468 -57.284 1.00 33.19 155 GLU A C 1
ATOM 1222 O O . GLU A 1 155 ? 24.790 -45.844 -56.136 1.00 33.19 155 GLU A O 1
ATOM 1227 N N . TYR A 1 156 ? 24.309 -45.901 -58.322 1.00 36.28 156 TYR A N 1
ATOM 1228 C CA . TYR A 1 156 ? 23.261 -46.911 -58.239 1.00 36.28 156 TYR A CA 1
ATOM 1229 C C . TYR A 1 156 ? 23.928 -48.288 -58.237 1.00 36.28 156 TYR A C 1
ATOM 1231 O O . TYR A 1 156 ? 24.256 -48.817 -59.298 1.00 36.28 156 TYR A O 1
ATOM 1239 N N . ILE A 1 157 ? 24.150 -48.868 -57.059 1.00 36.34 157 ILE A N 1
ATOM 1240 C CA . ILE A 1 157 ? 24.558 -50.271 -56.953 1.00 36.34 157 ILE A CA 1
ATOM 1241 C C . ILE A 1 157 ? 23.290 -51.096 -56.739 1.00 36.34 157 ILE A C 1
ATOM 1243 O O . ILE A 1 157 ? 22.594 -50.949 -55.736 1.00 36.34 157 ILE A O 1
ATOM 1247 N N . GLN A 1 158 ? 22.950 -51.918 -57.733 1.00 32.47 158 GLN A N 1
ATOM 1248 C CA . GLN A 1 158 ? 21.852 -52.873 -57.640 1.00 32.47 158 GLN A CA 1
ATOM 1249 C C . GLN A 1 158 ? 22.204 -53.961 -56.629 1.00 32.47 158 GLN A C 1
ATOM 1251 O O . GLN A 1 158 ? 23.192 -54.665 -56.826 1.00 32.47 158 GLN A O 1
ATOM 1256 N N . ASP A 1 159 ? 21.368 -54.137 -55.607 1.00 32.47 159 ASP A N 1
ATOM 1257 C CA . ASP A 1 159 ? 21.466 -55.279 -54.701 1.00 32.47 159 ASP A CA 1
ATOM 1258 C C . ASP A 1 159 ? 20.345 -56.288 -55.019 1.00 32.47 159 ASP A C 1
ATOM 1260 O O . ASP A 1 159 ? 19.156 -55.973 -54.871 1.00 32.47 159 ASP A O 1
ATOM 1264 N N . PRO A 1 160 ? 20.672 -57.502 -55.497 1.00 39.44 160 PRO A N 1
ATOM 1265 C CA . PRO A 1 160 ? 19.709 -58.567 -55.677 1.00 39.44 160 PRO A CA 1
ATOM 1266 C C . PRO A 1 160 ? 19.651 -59.377 -54.382 1.00 39.44 160 PRO A C 1
ATOM 1268 O O . PRO A 1 160 ? 20.617 -60.043 -54.050 1.00 39.44 160 PRO A O 1
ATOM 1271 N N . VAL A 1 161 ? 18.523 -59.360 -53.671 1.00 35.09 161 VAL A N 1
ATOM 1272 C CA . VAL A 1 161 ? 17.896 -60.539 -53.034 1.00 35.09 161 VAL A CA 1
ATOM 1273 C C . VAL A 1 161 ? 16.620 -60.069 -52.335 1.00 35.09 161 VAL A C 1
ATOM 1275 O O . VAL A 1 161 ? 16.587 -59.617 -51.196 1.00 35.09 161 VAL A O 1
ATOM 1278 N N . VAL A 1 162 ? 15.520 -60.239 -53.060 1.00 39.84 162 VAL A N 1
ATOM 1279 C CA . VAL A 1 162 ? 14.179 -60.385 -52.501 1.00 39.84 162 VAL A CA 1
ATOM 1280 C C . VAL A 1 162 ? 14.074 -61.798 -51.921 1.00 39.84 162 VAL A C 1
ATOM 1282 O O . VAL A 1 162 ? 14.066 -62.758 -52.687 1.00 39.84 162 VAL A O 1
ATOM 1285 N N . ARG A 1 163 ? 13.952 -61.946 -50.597 1.00 34.22 163 ARG A N 1
ATOM 1286 C CA . ARG A 1 163 ? 13.340 -63.112 -49.917 1.00 34.22 163 ARG A CA 1
ATOM 1287 C C . ARG A 1 163 ? 12.802 -62.627 -48.570 1.00 34.22 163 ARG A C 1
ATOM 1289 O O . ARG A 1 163 ? 13.566 -62.274 -47.690 1.00 34.22 163 ARG A O 1
ATOM 1296 N N . ASN A 1 164 ? 11.499 -62.413 -48.438 1.00 33.47 164 ASN A N 1
ATOM 1297 C CA . ASN A 1 164 ? 10.451 -63.408 -48.164 1.00 33.47 164 ASN A CA 1
ATOM 1298 C C . ASN A 1 164 ? 9.936 -63.217 -46.734 1.00 33.47 164 ASN A C 1
ATOM 1300 O O . ASN A 1 164 ? 10.483 -63.794 -45.806 1.00 33.47 164 ASN A O 1
ATOM 1304 N N . LEU A 1 165 ? 8.823 -62.499 -46.595 1.00 31.31 165 LEU A N 1
ATOM 1305 C CA . LEU A 1 165 ? 7.843 -62.742 -45.536 1.00 31.31 165 LEU A CA 1
ATOM 1306 C C . LEU A 1 165 ? 6.441 -62.637 -46.156 1.00 31.31 165 LEU A C 1
ATOM 1308 O O . LEU A 1 165 ? 5.748 -61.631 -46.048 1.00 31.31 165 LEU A O 1
ATOM 1312 N N . LYS A 1 166 ? 6.039 -63.703 -46.859 1.00 34.16 166 LYS A N 1
ATOM 1313 C CA . LYS A 1 166 ? 4.629 -64.075 -47.005 1.00 34.16 166 LYS A CA 1
ATOM 1314 C C . LYS A 1 166 ? 4.355 -65.170 -45.984 1.00 34.16 166 LYS A C 1
ATOM 1316 O O . LYS A 1 166 ? 4.915 -66.247 -46.136 1.00 34.16 166 LYS A O 1
ATOM 1321 N N . SER A 1 167 ? 3.478 -64.899 -45.021 1.00 35.50 167 SER A N 1
ATOM 1322 C CA . SER A 1 167 ? 2.315 -65.750 -44.719 1.00 35.50 167 SER A CA 1
ATOM 1323 C C . SER A 1 167 ? 1.630 -65.278 -43.434 1.00 35.50 167 SER A C 1
ATOM 1325 O O . SER A 1 167 ? 1.983 -65.695 -42.335 1.00 35.50 167 SER A O 1
ATOM 1327 N N . GLY A 1 168 ? 0.612 -64.435 -43.588 1.00 33.03 168 GLY A N 1
ATOM 1328 C CA . GLY A 1 168 ? -0.552 -64.466 -42.709 1.00 33.03 168 GLY A CA 1
ATOM 1329 C C . GLY A 1 168 ? -1.704 -65.113 -43.473 1.00 33.03 168 GLY A C 1
ATOM 1330 O O . GLY A 1 168 ? -2.033 -64.625 -44.555 1.00 33.03 168 GLY A O 1
ATOM 1331 N N . SER A 1 169 ? -2.260 -66.213 -42.950 1.00 35.50 169 SER A N 1
ATOM 1332 C CA . SER A 1 169 ? -3.704 -66.535 -42.933 1.00 35.50 169 SER A CA 1
ATOM 1333 C C . SER A 1 169 ? -3.998 -67.971 -42.458 1.00 35.50 169 SER A C 1
ATOM 1335 O O . SER A 1 169 ? -3.517 -68.928 -43.056 1.00 35.50 169 SER A O 1
ATOM 1337 N N . SER A 1 170 ? -4.875 -68.040 -41.445 1.00 33.22 170 SER A N 1
ATOM 1338 C CA . SER A 1 170 ? -5.898 -69.058 -41.119 1.00 33.22 170 SER A CA 1
ATOM 1339 C C . SER A 1 170 ? -5.503 -70.478 -40.701 1.00 33.22 170 SER A C 1
ATOM 1341 O O . SER A 1 170 ? -4.995 -71.248 -41.508 1.00 33.22 170 SER A O 1
ATOM 1343 N N . ASN A 1 171 ? -5.969 -70.898 -39.514 1.00 30.73 171 ASN A N 1
ATOM 1344 C CA . ASN A 1 171 ? -7.197 -71.708 -39.433 1.00 30.73 171 ASN A CA 1
ATOM 1345 C C . ASN A 1 171 ? -7.739 -71.870 -37.994 1.00 30.73 171 ASN A C 1
ATOM 1347 O O . ASN A 1 171 ? -6.946 -72.100 -37.089 1.00 30.73 171 ASN A O 1
ATOM 1351 N N . GLN A 1 172 ? -9.079 -71.827 -37.902 1.00 38.06 172 GLN A N 1
ATOM 1352 C CA . GLN A 1 172 ? -10.016 -72.425 -36.920 1.00 38.06 172 GLN A CA 1
ATOM 1353 C C . GLN A 1 172 ? -9.905 -72.091 -35.428 1.00 38.06 172 GLN A C 1
ATOM 1355 O O . GLN A 1 172 ? -8.914 -72.473 -34.776 1.00 38.06 172 GLN A O 1
#

Solvent-accessible surface area (backbone atoms only — not comparable to full-atom values): 10724 Å² total; per-residue (Å²): 133,82,84,55,82,63,76,57,50,52,74,49,76,45,82,34,85,90,73,76,29,22,38,14,34,29,84,64,42,83,86,46,72,24,61,20,92,39,71,65,50,4,48,52,47,32,50,56,53,46,48,51,54,54,49,52,32,61,72,75,68,50,82,76,66,72,53,62,59,88,75,82,73,86,89,73,83,92,81,87,76,59,70,68,60,52,49,57,47,44,55,51,13,58,74,70,74,45,53,53,66,58,47,50,50,52,52,51,52,51,52,55,49,52,53,53,52,52,49,52,52,50,50,54,52,50,51,50,50,54,49,49,66,62,46,51,67,54,58,59,59,63,64,60,68,72,64,69,75,72,78,79,72,89,78,90,76,86,78,92,78,91,81,86,88,85,82,90,83,88,83,136

Foldseek 3Di:
DPPDPLVLADKDWDQDPVVRWIWIDTPQDRPQIATDNDSVVRVVRSSVSSVVVVVVCVVVVHDRGDHPDPDDDPPDDDDDDDPVVVVVLCVVCVVVVHDSVVSVVVVVVVVVVVVVVVVVVVVVVVVVVVVCVVCVVVVVVVVVVVPPVVPPDDDDDDDDDDDDDDDDDDDD

Secondary structure (DSSP, 8-state):
----GGGGS--EEEEETTTTEEEEEETTEEEEEEE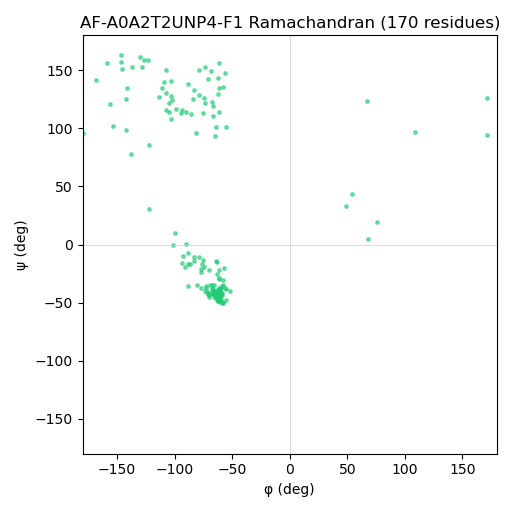ESSHHHHHHHHHHHHHHHHHHHHHHTPPPPPP-------S-------HHHHHHHHHHHHHTTS-HHHHHHHHHHHHHHHHHHHHHHHHHHHHHHHHHHHHHHHHHHHHGGGTSSSSSS-------------------

Radius of gyration: 34.51 Å; Cα contacts (8 Å, |Δi|>4): 120; chains: 1; bounding box: 43×103×82 Å

Sequence (172 aa):
MTDSVDDRYSIRVEWSERDEAFKASCPAFPGLSAFGDTRGEALEEANVALSLFVEDYLEEGDELPEPRRATEYSGQTRLRMPKWLHAALSEEAERQDVSLNMLMVSFLARQIGKEQERSRITDILMDFTKNVQRVLPQAVNAQDSTYTQAASGGEYIQDPVVRNLKSGSSNQ

pLDDT: mean 77.02, std 21.97, range [30.73, 98.56]

Mean predicted aligned error: 18.22 Å

Nearest PDB structures (foldseek):
  6g1c-assembly1_V  TM=7.824E-01  e=2.275E-03  Burkholderia pseudomallei K96243
  6u0i-assembly1_B  TM=5.729E-01  e=8.917E-04  Escherichia coli str. K-12 substr. DH10B
  6g1n-assembly1_B  TM=5.159E-01  e=1.010E-03  Burkholderia pseudomallei K96243
  6g26-assembly1_D  TM=4.619E-01  e=5.411E-04  Burkholderia pseudomallei K96243
  2dsy-assembly1_D  TM=7.718E-01  e=2.154E-02  Thermus thermophilus